Protein AF-A0A3M0JRL0-F1 (afdb_monomer_lite)

Structure (mmCIF, N/CA/C/O backbone):
data_AF-A0A3M0JRL0-F1
#
_entry.id   AF-A0A3M0JRL0-F1
#
loop_
_atom_site.group_PDB
_atom_site.id
_atom_site.type_symbol
_atom_site.label_atom_id
_atom_site.label_alt_id
_atom_site.label_comp_id
_atom_site.label_asym_id
_atom_site.label_entity_id
_atom_site.label_seq_id
_atom_site.pdbx_PDB_ins_code
_atom_site.Cartn_x
_atom_site.Cartn_y
_atom_site.Cartn_z
_atom_site.occupancy
_atom_site.B_iso_or_equiv
_atom_site.auth_seq_id
_atom_site.auth_comp_id
_atom_site.auth_asym_id
_atom_site.auth_atom_id
_atom_site.pdbx_PDB_model_num
ATOM 1 N N . MET A 1 1 ? 14.910 3.921 -4.015 1.00 76.25 1 MET A N 1
ATOM 2 C CA . MET A 1 1 ? 14.817 5.073 -3.081 1.00 76.25 1 MET A CA 1
ATOM 3 C C . MET A 1 1 ? 13.527 4.892 -2.327 1.00 76.25 1 MET A C 1
ATOM 5 O O . MET A 1 1 ? 12.513 4.702 -2.987 1.00 76.25 1 MET A O 1
ATOM 9 N N . SER A 1 2 ? 13.571 4.947 -1.000 1.00 84.56 2 SER A N 1
ATOM 10 C CA . SER A 1 2 ? 12.392 4.675 -0.181 1.00 84.56 2 SER A CA 1
ATOM 11 C C . SER A 1 2 ? 12.097 5.854 0.733 1.00 84.56 2 SER A C 1
ATOM 13 O O . SER A 1 2 ? 13.015 6.381 1.363 1.00 84.56 2 SER A O 1
ATOM 15 N N . SER A 1 3 ? 10.835 6.270 0.785 1.00 91.44 3 SER A N 1
ATOM 16 C CA . SER A 1 3 ? 10.311 7.260 1.727 1.00 91.44 3 SER A CA 1
ATOM 17 C C . SER A 1 3 ? 9.351 6.592 2.699 1.00 91.44 3 SER A C 1
ATOM 19 O O . SER A 1 3 ? 8.624 5.670 2.333 1.00 91.44 3 SER A O 1
ATOM 21 N N . ARG A 1 4 ? 9.376 7.048 3.949 1.00 89.38 4 ARG A N 1
ATOM 22 C CA . ARG A 1 4 ? 8.520 6.554 5.027 1.00 89.38 4 ARG A CA 1
ATOM 23 C C . ARG A 1 4 ? 8.037 7.742 5.841 1.00 89.38 4 ARG A C 1
ATOM 25 O O . ARG A 1 4 ? 8.840 8.636 6.125 1.00 89.38 4 ARG A O 1
ATOM 32 N N . ASN A 1 5 ? 6.757 7.742 6.173 1.00 93.38 5 ASN A N 1
ATOM 33 C CA . ASN A 1 5 ? 6.141 8.689 7.081 1.00 93.38 5 ASN A CA 1
ATOM 34 C C . ASN A 1 5 ? 5.235 7.903 8.025 1.00 93.38 5 ASN A C 1
ATOM 36 O O . ASN A 1 5 ? 4.236 7.353 7.583 1.00 93.38 5 ASN A O 1
ATOM 40 N N . ASP A 1 6 ? 5.606 7.838 9.297 1.00 87.56 6 ASP A N 1
ATOM 41 C CA . ASP A 1 6 ? 4.868 7.068 10.292 1.00 87.56 6 ASP A CA 1
ATOM 42 C C . ASP A 1 6 ? 4.465 8.019 11.430 1.00 87.56 6 ASP A C 1
ATOM 44 O O . ASP A 1 6 ? 5.334 8.708 11.976 1.00 87.56 6 ASP A O 1
ATOM 48 N N . ASP A 1 7 ? 3.181 8.054 11.797 1.00 93.00 7 ASP A N 1
ATOM 49 C CA . ASP A 1 7 ? 2.661 8.818 12.950 1.00 93.00 7 ASP A CA 1
ATOM 50 C C . ASP A 1 7 ? 1.889 7.912 13.931 1.00 93.00 7 ASP A C 1
ATOM 52 O O . ASP A 1 7 ? 0.705 8.100 14.177 1.00 93.00 7 ASP A O 1
ATOM 56 N N . PRO A 1 8 ? 2.525 6.860 14.480 1.00 89.75 8 PRO A N 1
ATOM 57 C CA . PRO A 1 8 ? 1.825 5.859 15.269 1.00 89.75 8 PRO A CA 1
ATOM 58 C C . PRO A 1 8 ? 1.336 6.409 16.616 1.00 89.75 8 PRO A C 1
ATOM 60 O O . PRO A 1 8 ? 2.124 6.846 17.459 1.00 89.75 8 PRO A O 1
ATOM 63 N N . ASN A 1 9 ? 0.041 6.242 16.883 1.00 92.69 9 ASN A N 1
ATOM 64 C CA . ASN A 1 9 ? -0.535 6.377 18.224 1.00 92.69 9 ASN A CA 1
ATOM 65 C C . ASN A 1 9 ? -0.383 5.085 19.061 1.00 92.69 9 ASN A C 1
ATOM 67 O O . ASN A 1 9 ? -0.582 5.101 20.281 1.00 92.69 9 ASN A O 1
ATOM 71 N N . GLY A 1 10 ? -0.015 3.969 18.419 1.00 87.44 10 GLY A N 1
ATOM 72 C CA . GLY A 1 10 ? 0.197 2.656 19.032 1.00 87.44 10 GLY A CA 1
ATOM 73 C C . GLY A 1 10 ? 1.621 2.091 18.895 1.00 87.44 10 GLY A C 1
ATOM 74 O O . GLY A 1 10 ? 2.602 2.823 18.790 1.00 87.44 10 GLY A O 1
ATOM 75 N N . MET A 1 11 ? 1.755 0.760 18.958 1.00 92.06 11 MET A N 1
ATOM 76 C CA . MET A 1 11 ? 3.041 0.083 18.743 1.00 92.06 11 MET A CA 1
ATOM 77 C C . MET A 1 11 ? 3.157 -0.356 17.290 1.00 92.06 11 MET A C 1
ATOM 79 O O . MET A 1 11 ? 2.369 -1.176 16.831 1.00 92.06 11 MET A O 1
ATOM 83 N N . SER A 1 12 ? 4.189 0.111 16.603 1.00 91.50 12 SER A N 1
ATOM 84 C CA . SER A 1 12 ? 4.487 -0.284 15.232 1.00 91.50 12 SER A CA 1
ATOM 85 C C . SER A 1 12 ? 5.865 -0.914 15.102 1.00 91.50 12 SER A C 1
ATOM 87 O O . SER A 1 12 ? 6.843 -0.483 15.718 1.00 91.50 12 SER A O 1
ATOM 89 N N . SER A 1 13 ? 5.955 -1.927 14.248 1.00 92.12 13 SER A N 1
ATOM 90 C CA . SER A 1 13 ? 7.222 -2.432 13.731 1.00 92.12 13 SER A CA 1
ATOM 91 C C . SER A 1 13 ? 7.124 -2.623 12.230 1.00 92.12 13 SER A C 1
ATOM 93 O O . SER A 1 13 ? 6.189 -3.257 11.749 1.00 92.12 13 SER A O 1
ATOM 95 N N . ARG A 1 14 ? 8.119 -2.133 11.494 1.00 89.69 14 ARG A N 1
ATOM 96 C CA . ARG A 1 14 ? 8.236 -2.382 10.060 1.00 89.69 14 ARG A CA 1
ATOM 97 C C . ARG A 1 14 ? 9.605 -2.954 9.734 1.00 89.69 14 ARG A C 1
ATOM 99 O O . ARG A 1 14 ? 10.629 -2.414 10.155 1.00 89.69 14 ARG A O 1
ATOM 106 N N . ASN A 1 15 ? 9.605 -4.020 8.951 1.00 90.62 15 ASN A N 1
ATOM 107 C CA . ASN A 1 15 ? 10.777 -4.590 8.313 1.00 90.62 15 ASN A CA 1
ATOM 108 C C . ASN A 1 15 ? 10.582 -4.573 6.793 1.00 90.62 15 ASN A C 1
ATOM 110 O O . ASN A 1 15 ? 9.453 -4.602 6.315 1.00 90.62 15 ASN A O 1
ATOM 114 N N . GLY A 1 16 ? 11.667 -4.475 6.032 1.00 85.81 16 GLY A N 1
ATOM 115 C CA . GLY A 1 16 ? 11.565 -4.494 4.577 1.00 85.81 16 GLY A CA 1
ATOM 116 C C . GLY A 1 16 ? 12.838 -4.071 3.864 1.00 85.81 16 GLY A C 1
ATOM 117 O O . GLY A 1 16 ? 13.523 -3.151 4.329 1.00 85.81 16 GLY A O 1
ATOM 118 N N . ASP A 1 17 ? 13.120 -4.721 2.736 1.00 88.62 17 ASP A N 1
ATOM 119 C CA . ASP A 1 17 ? 14.312 -4.508 1.905 1.00 88.62 17 ASP A CA 1
ATOM 120 C C . ASP A 1 17 ? 13.947 -4.236 0.430 1.00 88.62 17 ASP A C 1
ATOM 122 O O . ASP A 1 17 ? 14.251 -5.018 -0.462 1.00 88.62 17 ASP A O 1
ATOM 126 N N . PRO A 1 18 ? 13.271 -3.110 0.145 1.00 88.75 18 PRO A N 1
ATOM 127 C CA . PRO A 1 18 ? 12.720 -2.841 -1.176 1.00 88.75 18 PRO A CA 1
ATOM 128 C C . PRO A 1 18 ? 13.801 -2.766 -2.264 1.00 88.75 18 PRO A C 1
ATOM 130 O O . PRO A 1 18 ? 14.662 -1.880 -2.252 1.00 88.75 18 PRO A O 1
ATOM 133 N N . ASN A 1 19 ? 13.660 -3.587 -3.305 1.00 90.00 19 ASN A N 1
ATOM 134 C CA . ASN A 1 19 ? 14.519 -3.595 -4.493 1.00 90.00 19 ASN A CA 1
ATOM 135 C C . ASN A 1 19 ? 14.124 -2.532 -5.547 1.00 90.00 19 ASN A C 1
ATOM 137 O O . ASN A 1 19 ? 14.416 -2.664 -6.739 1.00 90.00 19 ASN A O 1
ATOM 141 N N . GLY A 1 20 ? 13.494 -1.427 -5.125 1.00 88.19 20 GLY A N 1
ATOM 142 C CA . GLY A 1 20 ? 12.996 -0.393 -6.032 1.00 88.19 20 GLY A CA 1
ATOM 143 C C . GLY A 1 20 ? 12.646 0.955 -5.390 1.00 88.19 20 GLY A C 1
ATOM 144 O O . GLY A 1 20 ? 13.406 1.520 -4.592 1.00 88.19 20 GLY A O 1
ATOM 145 N N . MET A 1 21 ? 11.545 1.553 -5.846 1.00 92.75 21 MET A N 1
ATOM 146 C CA . MET A 1 21 ? 10.993 2.785 -5.284 1.00 92.75 21 MET A CA 1
ATOM 147 C C . MET A 1 21 ? 9.808 2.446 -4.399 1.00 92.75 21 MET A C 1
ATOM 149 O O . MET A 1 21 ? 8.859 1.820 -4.857 1.00 92.75 21 MET A O 1
ATOM 153 N N . SER A 1 22 ? 9.840 2.904 -3.154 1.00 92.19 22 SER A N 1
ATOM 154 C CA . SER A 1 22 ? 8.748 2.636 -2.225 1.00 92.19 22 SER A CA 1
ATOM 155 C C . SER A 1 22 ? 8.383 3.879 -1.437 1.00 92.19 22 SER A C 1
ATOM 157 O O . SER A 1 22 ? 9.268 4.608 -0.989 1.00 92.19 22 SER A O 1
ATOM 159 N N . SER A 1 23 ? 7.091 4.109 -1.251 1.00 93.94 23 SER A N 1
ATOM 160 C CA . SER A 1 23 ? 6.585 5.138 -0.353 1.00 93.94 23 SER A CA 1
ATOM 161 C C . SER A 1 23 ? 5.571 4.530 0.589 1.00 93.94 23 SER A C 1
ATOM 163 O O . SER A 1 23 ? 4.616 3.905 0.141 1.00 93.94 23 SER A O 1
ATOM 165 N N . TRP A 1 24 ? 5.764 4.765 1.876 1.00 92.94 24 TRP A N 1
ATOM 166 C CA . TRP A 1 24 ? 4.891 4.235 2.908 1.00 92.94 24 TRP A CA 1
ATOM 167 C C . TRP A 1 24 ? 4.407 5.362 3.810 1.00 92.94 24 TRP A C 1
ATOM 169 O O . TRP A 1 24 ? 5.210 6.224 4.187 1.00 92.94 24 TRP A O 1
ATOM 179 N N . ASN A 1 25 ? 3.114 5.359 4.114 1.00 94.44 25 ASN A N 1
ATOM 180 C CA . ASN A 1 25 ? 2.496 6.272 5.059 1.00 94.44 25 ASN A CA 1
ATOM 181 C C . ASN A 1 25 ? 1.624 5.476 6.032 1.00 94.44 25 ASN A C 1
ATOM 183 O O . ASN A 1 25 ? 0.596 4.959 5.606 1.00 94.44 25 ASN A O 1
ATOM 187 N N . ASP A 1 26 ? 2.019 5.386 7.302 1.00 92.06 26 ASP A N 1
ATOM 188 C CA . ASP A 1 26 ? 1.260 4.615 8.288 1.00 92.06 26 ASP A CA 1
ATOM 189 C C . ASP A 1 26 ? 0.882 5.451 9.521 1.00 92.06 26 ASP A C 1
ATOM 191 O O . ASP A 1 26 ? 1.727 6.124 10.115 1.00 92.06 26 ASP A O 1
ATOM 195 N N . ASP A 1 27 ? -0.366 5.337 9.971 1.00 94.88 27 ASP A N 1
ATOM 196 C CA . ASP A 1 27 ? -0.868 5.935 11.221 1.00 94.88 27 ASP A CA 1
ATOM 197 C C . ASP A 1 27 ? -1.604 4.875 12.059 1.00 94.88 27 ASP A C 1
ATOM 199 O O . ASP A 1 27 ? -2.823 4.856 12.159 1.00 94.88 27 ASP A O 1
ATOM 203 N N . PRO A 1 28 ? -0.897 3.893 12.640 1.00 92.81 28 PRO A N 1
ATOM 204 C CA . PRO A 1 28 ? -1.554 2.861 13.425 1.00 92.81 28 PRO A CA 1
ATOM 205 C C . PRO A 1 28 ? -2.006 3.397 14.790 1.00 92.81 28 PRO A C 1
ATOM 207 O O . PRO A 1 28 ? -1.201 3.860 15.607 1.00 92.81 28 PRO A O 1
ATOM 210 N N . SER A 1 29 ? -3.281 3.180 15.110 1.00 93.19 29 SER A N 1
ATOM 211 C CA . SER A 1 29 ? -3.852 3.443 16.440 1.00 93.19 29 SER A CA 1
ATOM 212 C C . SER A 1 29 ? -3.735 2.252 17.412 1.00 93.19 29 SER A C 1
ATOM 214 O O . SER A 1 29 ? -4.163 2.337 18.565 1.00 93.19 29 SER A O 1
ATOM 216 N N . GLY A 1 30 ? -3.139 1.132 16.981 1.00 90.56 30 GLY A N 1
ATOM 217 C CA . GLY A 1 30 ? -2.988 -0.095 17.774 1.00 90.56 30 GLY A CA 1
ATOM 218 C C . GLY A 1 30 ? -1.631 -0.799 17.621 1.00 90.56 30 GLY A C 1
ATOM 219 O O . GLY A 1 30 ? -0.595 -0.144 17.586 1.00 90.56 30 GLY A O 1
ATOM 220 N N . MET A 1 31 ? -1.603 -2.136 17.626 1.00 94.56 31 MET A N 1
ATOM 221 C CA . MET A 1 31 ? -0.374 -2.905 17.382 1.00 94.56 31 MET A CA 1
ATOM 222 C C . MET A 1 31 ? -0.291 -3.307 15.914 1.00 94.56 31 MET A C 1
ATOM 224 O O . MET A 1 31 ? -1.109 -4.103 15.459 1.00 94.56 31 MET A O 1
ATOM 228 N N . SER A 1 32 ? 0.733 -2.837 15.213 1.00 94.25 32 SER A N 1
ATOM 229 C CA . SER A 1 32 ? 0.919 -3.122 13.792 1.00 94.25 32 SER A CA 1
ATOM 230 C C . SER A 1 32 ? 2.300 -3.680 13.496 1.00 94.25 32 SER A C 1
ATOM 232 O O . SER A 1 32 ? 3.310 -3.207 14.022 1.00 94.25 32 SER A O 1
ATOM 234 N N . SER A 1 33 ? 2.338 -4.688 12.632 1.00 94.69 33 SER A N 1
ATOM 235 C CA . SER A 1 33 ? 3.570 -5.239 12.085 1.00 94.69 33 SER A CA 1
ATOM 236 C C . SER A 1 33 ? 3.494 -5.284 10.567 1.00 94.69 33 SER A C 1
ATOM 238 O O . SER A 1 33 ? 2.545 -5.837 10.021 1.00 94.69 33 SER A O 1
ATOM 240 N N . TRP A 1 34 ? 4.525 -4.775 9.904 1.00 93.81 34 TRP A N 1
ATOM 241 C CA . TRP A 1 34 ? 4.659 -4.809 8.451 1.00 93.81 34 TRP A CA 1
ATOM 242 C C . TRP A 1 34 ? 5.965 -5.480 8.052 1.00 93.81 34 TRP A C 1
ATOM 244 O O . TRP A 1 34 ? 7.018 -5.189 8.631 1.00 93.81 34 TRP A O 1
ATOM 254 N N . ASN A 1 35 ? 5.904 -6.355 7.057 1.00 94.31 35 ASN A N 1
ATOM 255 C CA . ASN A 1 35 ? 7.072 -6.899 6.388 1.00 94.31 35 ASN A CA 1
ATOM 256 C C . ASN A 1 35 ? 6.909 -6.717 4.876 1.00 94.31 35 ASN A C 1
ATOM 258 O O . ASN A 1 35 ? 6.062 -7.365 4.282 1.00 94.31 35 ASN A O 1
ATOM 262 N N . ASP A 1 36 ? 7.702 -5.825 4.284 1.00 90.44 36 ASP A N 1
ATOM 263 C CA . ASP A 1 36 ? 7.517 -5.376 2.900 1.00 90.44 36 ASP A CA 1
ATOM 264 C C . ASP A 1 36 ? 8.806 -5.531 2.074 1.00 90.44 36 ASP A C 1
ATOM 266 O O . ASP A 1 36 ? 9.790 -4.830 2.331 1.00 90.44 36 ASP A O 1
ATOM 270 N N . ASP A 1 37 ? 8.813 -6.386 1.047 1.00 92.94 37 ASP A N 1
ATOM 271 C CA . ASP A 1 37 ? 9.965 -6.590 0.142 1.00 92.94 37 ASP A CA 1
ATOM 272 C C . ASP A 1 37 ? 9.608 -6.342 -1.337 1.00 92.94 37 ASP A C 1
ATOM 274 O O . ASP A 1 37 ? 9.694 -7.225 -2.181 1.00 92.94 37 ASP A O 1
ATOM 278 N N . PRO A 1 38 ? 9.174 -5.128 -1.711 1.00 90.69 38 PRO A N 1
ATOM 279 C CA . PRO A 1 38 ? 8.741 -4.888 -3.075 1.00 90.69 38 PRO A CA 1
ATOM 280 C C . PRO A 1 38 ? 9.892 -4.897 -4.081 1.00 90.69 38 PRO A C 1
ATOM 282 O O . PRO A 1 38 ? 10.872 -4.146 -3.982 1.00 90.69 38 PRO A O 1
ATOM 285 N N . SER A 1 39 ? 9.678 -5.631 -5.166 1.00 91.81 39 SER A N 1
ATOM 286 C CA . SER A 1 39 ? 10.487 -5.607 -6.378 1.00 91.81 39 SER A CA 1
ATOM 287 C C . SER A 1 39 ? 9.852 -4.691 -7.432 1.00 91.81 39 SER A C 1
ATOM 289 O O . SER A 1 39 ? 9.255 -5.150 -8.406 1.00 91.81 39 SER A O 1
ATOM 291 N N . GLY A 1 40 ? 9.979 -3.369 -7.258 1.00 90.50 40 GLY A N 1
ATOM 292 C CA . GLY A 1 40 ? 9.479 -2.389 -8.231 1.00 90.50 40 GLY A CA 1
ATOM 293 C C . GLY A 1 40 ? 9.062 -1.042 -7.636 1.00 90.50 40 GLY A C 1
ATOM 294 O O . GLY A 1 40 ? 9.805 -0.453 -6.854 1.00 90.50 40 GLY A O 1
ATOM 295 N N . MET A 1 41 ? 7.922 -0.505 -8.076 1.00 93.50 41 MET A N 1
ATOM 296 C CA . MET A 1 41 ? 7.314 0.707 -7.521 1.00 93.50 41 MET A CA 1
ATOM 297 C C . MET A 1 41 ? 6.155 0.328 -6.604 1.00 93.50 41 MET A C 1
ATOM 299 O O . MET A 1 41 ? 5.175 -0.243 -7.072 1.00 93.50 41 MET A O 1
ATOM 303 N N . SER A 1 42 ? 6.233 0.706 -5.331 1.00 93.12 42 SER A N 1
ATOM 304 C CA . SER A 1 42 ? 5.167 0.426 -4.366 1.00 93.12 42 SER A CA 1
ATOM 305 C C . SER A 1 42 ? 4.781 1.660 -3.574 1.00 93.12 42 SER A C 1
ATOM 307 O O . SER A 1 42 ? 5.636 2.413 -3.103 1.00 93.12 42 SER A O 1
ATOM 309 N N . CYS A 1 43 ? 3.482 1.858 -3.409 1.00 93.56 43 CYS A N 1
ATOM 310 C CA . CYS A 1 43 ? 2.929 2.824 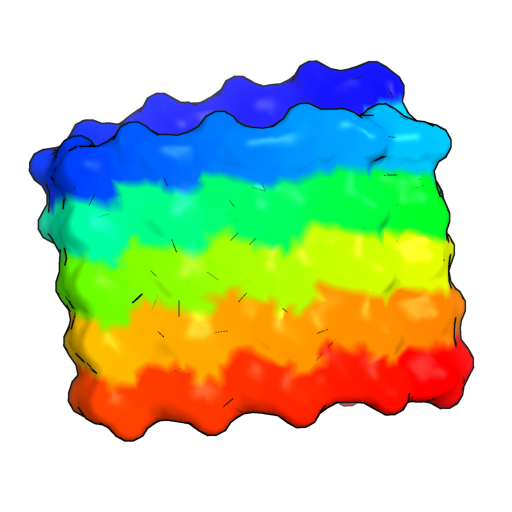-2.477 1.00 93.56 43 CYS A CA 1
ATOM 311 C C . CYS A 1 43 ? 1.954 2.140 -1.527 1.00 93.56 43 CYS A C 1
ATOM 313 O O . CYS A 1 43 ? 1.129 1.339 -1.952 1.00 93.56 43 CYS A O 1
ATOM 315 N N . ARG A 1 44 ? 2.047 2.481 -0.247 1.00 93.12 44 ARG A N 1
ATOM 316 C CA . ARG A 1 44 ? 1.148 1.986 0.791 1.00 93.12 44 ARG A CA 1
ATOM 317 C C . ARG A 1 44 ? 0.684 3.133 1.664 1.00 93.12 44 ARG A C 1
ATOM 319 O O . ARG A 1 44 ? 1.492 4.007 2.001 1.00 93.12 44 ARG A O 1
ATOM 326 N N . ASN A 1 45 ? -0.587 3.097 2.028 1.00 94.94 45 ASN A N 1
ATOM 327 C CA . ASN A 1 45 ? -1.161 3.960 3.039 1.00 94.94 45 ASN A CA 1
ATOM 328 C C . ASN A 1 45 ? -2.003 3.126 4.009 1.00 94.94 45 ASN A C 1
ATOM 330 O O . ASN A 1 45 ? -3.021 2.587 3.592 1.00 94.94 45 ASN A O 1
ATOM 334 N N . ASP A 1 46 ? -1.597 3.054 5.274 1.00 92.56 46 ASP A N 1
ATOM 335 C CA . ASP A 1 46 ? -2.222 2.173 6.262 1.00 92.56 46 ASP A CA 1
ATOM 336 C C . ASP A 1 46 ? -2.638 2.932 7.529 1.00 92.56 46 ASP A C 1
ATOM 338 O O . ASP A 1 46 ? -1.803 3.538 8.200 1.00 92.56 46 ASP A O 1
ATOM 342 N N . ASP A 1 47 ? -3.907 2.822 7.922 1.00 94.75 47 ASP A N 1
ATOM 343 C CA . ASP A 1 47 ? -4.446 3.377 9.178 1.00 94.75 47 ASP A CA 1
ATOM 344 C C . ASP A 1 47 ? -5.152 2.282 10.002 1.00 94.75 47 ASP A C 1
ATOM 346 O O . ASP A 1 47 ? -6.373 2.231 10.118 1.00 94.75 47 ASP A O 1
ATOM 350 N N . PRO A 1 48 ? -4.413 1.291 10.530 1.00 92.56 48 PRO A N 1
ATOM 351 C CA . PRO A 1 48 ? -5.023 0.205 11.274 1.00 92.56 48 PRO A CA 1
ATOM 352 C C . PRO A 1 48 ? -5.434 0.636 12.687 1.00 92.56 48 PRO A C 1
ATOM 354 O O . PRO A 1 48 ? -4.614 1.022 13.531 1.00 92.56 48 PRO A O 1
ATOM 357 N N . SER A 1 49 ? -6.700 0.394 13.004 1.00 93.25 49 SER A N 1
ATOM 358 C CA . SER A 1 49 ? -7.274 0.518 14.340 1.00 93.25 49 SER A CA 1
ATOM 359 C C . SER A 1 49 ? -7.422 -0.859 14.994 1.00 93.25 49 SER A C 1
ATOM 361 O O . SER A 1 49 ? -8.469 -1.501 14.921 1.00 93.25 49 SER A O 1
ATOM 363 N N . GLY A 1 50 ? -6.372 -1.339 15.669 1.00 92.31 50 GLY A N 1
ATOM 364 C CA . GLY A 1 50 ? -6.402 -2.616 16.394 1.00 92.31 50 GLY A CA 1
ATOM 365 C C . GLY A 1 50 ? -5.102 -3.412 16.301 1.00 92.31 50 GLY A C 1
ATOM 366 O O . GLY A 1 50 ? -4.033 -2.846 16.480 1.00 92.31 50 GLY A O 1
ATOM 367 N N . MET A 1 51 ? -5.178 -4.730 16.106 1.00 95.62 51 MET A N 1
ATOM 368 C CA . MET A 1 51 ? -3.999 -5.574 15.876 1.00 95.62 51 MET A CA 1
ATOM 369 C C . MET A 1 51 ? -3.916 -5.953 14.401 1.00 95.62 51 MET A C 1
ATOM 371 O O . MET A 1 51 ? -4.756 -6.717 13.929 1.00 95.62 51 MET A O 1
ATOM 375 N N .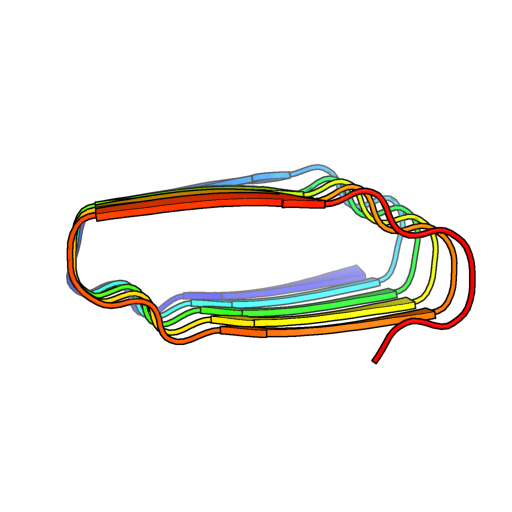 SER A 1 52 ? -2.883 -5.488 13.707 1.00 94.75 52 SER A N 1
ATOM 376 C CA . SER A 1 52 ? -2.703 -5.740 12.277 1.00 94.75 52 SER A CA 1
ATOM 377 C C . SER A 1 52 ? -1.336 -6.335 11.971 1.00 94.75 52 SER A C 1
ATOM 379 O O . SER A 1 52 ? -0.322 -5.960 12.562 1.00 94.75 52 SER A O 1
ATOM 381 N N . SER A 1 53 ? -1.308 -7.275 11.033 1.00 95.19 53 SER A N 1
ATOM 382 C CA . SER A 1 53 ? -0.076 -7.826 10.480 1.00 95.19 53 SER A CA 1
ATOM 383 C C . SER A 1 53 ? -0.171 -7.886 8.965 1.00 95.19 53 SER A C 1
ATOM 385 O O . SER A 1 53 ? -1.134 -8.435 8.434 1.00 95.19 53 SER A O 1
ATOM 387 N N . TRP A 1 54 ? 0.856 -7.388 8.296 1.00 94.44 54 TRP A N 1
ATOM 388 C CA . TRP A 1 54 ? 0.955 -7.361 6.844 1.00 94.44 54 TRP A CA 1
ATOM 389 C C . TRP A 1 54 ? 2.284 -7.954 6.398 1.00 94.44 54 TRP A C 1
ATOM 391 O O . TRP A 1 54 ? 3.318 -7.717 7.035 1.00 94.44 54 TRP A O 1
ATOM 401 N N . ASN A 1 55 ? 2.249 -8.736 5.326 1.00 94.75 55 ASN A N 1
ATOM 402 C CA . ASN A 1 55 ? 3.433 -9.295 4.698 1.00 94.75 55 ASN A CA 1
ATOM 403 C C . ASN A 1 55 ? 3.288 -9.229 3.180 1.00 94.75 55 ASN A C 1
ATOM 405 O O . A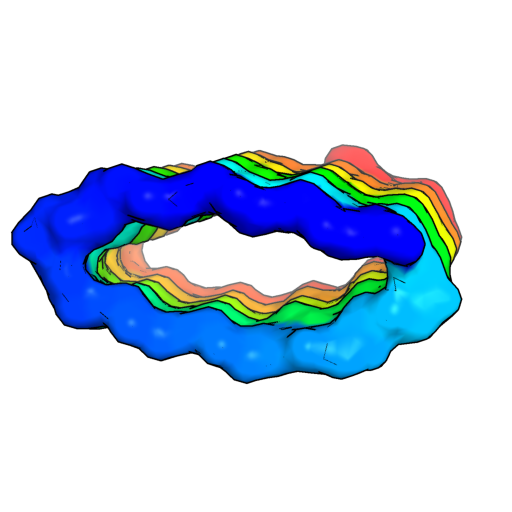SN A 1 55 ? 2.571 -10.051 2.619 1.00 94.75 55 ASN A O 1
ATOM 409 N N . ASP A 1 56 ? 3.979 -8.292 2.537 1.00 91.31 56 ASP A N 1
ATOM 410 C CA . ASP A 1 56 ? 3.778 -8.029 1.116 1.00 91.31 56 ASP A CA 1
ATOM 411 C C . ASP A 1 56 ? 5.084 -8.066 0.313 1.00 91.31 56 ASP A C 1
ATOM 413 O O . ASP A 1 56 ? 6.082 -7.424 0.654 1.00 91.31 56 ASP A O 1
ATOM 417 N N . ASP A 1 57 ? 5.064 -8.806 -0.795 1.00 92.94 57 ASP A N 1
ATOM 418 C CA . ASP A 1 57 ? 6.204 -8.995 -1.706 1.00 92.94 57 ASP A CA 1
ATOM 419 C C . ASP A 1 57 ? 5.772 -8.746 -3.162 1.00 92.94 57 ASP A C 1
ATOM 421 O O . ASP A 1 57 ? 5.658 -9.658 -3.971 1.00 92.94 57 ASP A O 1
ATOM 425 N N . PRO A 1 58 ? 5.424 -7.503 -3.532 1.00 90.56 58 PRO A N 1
ATOM 426 C CA . PRO A 1 58 ? 4.915 -7.222 -4.860 1.00 90.56 58 PRO A CA 1
ATOM 427 C C . PRO A 1 58 ? 6.048 -7.182 -5.886 1.00 90.56 58 PRO A C 1
ATOM 429 O O . PRO A 1 58 ? 7.060 -6.491 -5.725 1.00 90.56 58 PRO A O 1
ATOM 432 N N . SER A 1 59 ? 5.807 -7.792 -7.040 1.00 91.69 59 SER A N 1
ATOM 433 C CA . SER A 1 59 ? 6.644 -7.649 -8.226 1.00 91.69 59 SER A CA 1
ATOM 434 C C . SER A 1 59 ? 5.993 -6.693 -9.226 1.00 91.69 59 SER A C 1
ATOM 436 O O . SER A 1 59 ? 4.999 -7.032 -9.862 1.00 91.69 59 SER A O 1
ATOM 438 N N . GLY A 1 60 ? 6.560 -5.499 -9.428 1.00 90.94 60 GLY A N 1
ATOM 439 C CA . GLY A 1 60 ? 6.062 -4.526 -10.409 1.00 90.94 60 GLY A CA 1
ATOM 440 C C . GLY A 1 60 ? 5.548 -3.221 -9.803 1.00 90.94 60 GLY A C 1
ATOM 441 O O . GLY A 1 60 ? 6.281 -2.544 -9.090 1.00 90.94 60 GLY A O 1
ATOM 442 N N . MET A 1 61 ? 4.343 -2.794 -10.184 1.00 93.25 61 MET A N 1
ATOM 443 C CA . MET A 1 61 ? 3.710 -1.553 -9.722 1.00 93.25 61 MET A CA 1
ATOM 444 C C . MET A 1 61 ? 2.525 -1.881 -8.816 1.00 93.25 61 MET A C 1
ATOM 446 O O . MET A 1 61 ? 1.511 -2.366 -9.313 1.00 93.25 61 MET A O 1
ATOM 450 N N . SER A 1 62 ? 2.628 -1.557 -7.529 1.00 92.44 62 SER A N 1
ATOM 451 C CA . SER A 1 62 ? 1.574 -1.840 -6.549 1.00 92.44 62 SER A CA 1
ATOM 452 C C . SER A 1 62 ? 1.168 -0.611 -5.750 1.00 92.44 62 SER A C 1
ATOM 454 O O . SER A 1 62 ? 2.007 0.216 -5.389 1.00 92.44 62 SER A O 1
ATOM 456 N N . SER A 1 63 ? -0.126 -0.517 -5.455 1.00 92.69 63 SER A N 1
ATOM 457 C CA . SER A 1 63 ? -0.687 0.459 -4.527 1.00 92.69 63 SER A CA 1
ATOM 458 C C . SER A 1 63 ? -1.623 -0.224 -3.539 1.00 92.69 63 SER A C 1
ATOM 460 O O . SER A 1 63 ? -2.531 -0.931 -3.968 1.00 92.69 63 SER A O 1
ATOM 462 N N . TRP A 1 64 ? -1.453 0.049 -2.251 1.00 92.44 64 TRP A N 1
ATOM 463 C CA . TRP A 1 64 ? -2.352 -0.407 -1.189 1.00 92.44 64 TRP A CA 1
ATOM 464 C C . TRP A 1 64 ? -2.860 0.771 -0.367 1.00 92.44 64 TRP A C 1
ATOM 466 O O . TRP A 1 64 ? -2.133 1.752 -0.164 1.00 92.44 64 TRP A O 1
ATOM 476 N N . ASN A 1 65 ? -4.111 0.678 0.071 1.00 94.25 65 ASN A N 1
ATOM 477 C CA . ASN A 1 65 ? -4.722 1.635 0.977 1.00 94.25 65 ASN A CA 1
ATOM 478 C C . ASN A 1 65 ? -5.645 0.901 1.951 1.00 94.25 65 ASN A C 1
ATOM 480 O O . ASN A 1 65 ? -6.761 0.547 1.567 1.00 94.25 65 ASN A O 1
ATOM 484 N N . ASP A 1 66 ? -5.191 0.702 3.184 1.00 92.56 66 ASP A N 1
ATOM 485 C CA . ASP A 1 66 ? -5.845 -0.208 4.117 1.00 92.56 66 ASP A CA 1
ATOM 486 C C . ASP A 1 66 ? -6.168 0.449 5.467 1.00 92.56 66 ASP A C 1
ATOM 488 O O . ASP A 1 66 ? -5.301 0.986 6.154 1.00 92.56 66 ASP A O 1
ATOM 492 N N . ASP A 1 67 ? -7.432 0.360 5.884 1.00 94.19 67 ASP A N 1
ATOM 493 C CA . ASP A 1 67 ? -7.950 0.900 7.154 1.00 94.19 67 ASP A CA 1
ATOM 494 C C . ASP A 1 67 ? -8.682 -0.205 7.937 1.00 94.19 67 ASP A C 1
ATOM 496 O O . ASP A 1 67 ? -9.910 -0.239 8.031 1.00 94.19 67 ASP A O 1
ATOM 500 N N . PRO A 1 68 ? -7.966 -1.230 8.435 1.00 92.12 68 PRO A N 1
ATOM 501 C CA . PRO A 1 68 ? -8.604 -2.300 9.177 1.00 92.12 68 PRO A CA 1
ATOM 502 C C . PRO A 1 68 ? -8.983 -1.870 10.597 1.00 92.12 68 PRO A C 1
ATOM 504 O O . PRO A 1 68 ? -8.145 -1.450 11.397 1.00 92.12 68 PRO A O 1
ATOM 507 N N . ASN A 1 69 ? -10.227 -2.152 10.972 1.00 93.56 69 ASN A N 1
ATOM 508 C CA . ASN A 1 69 ? -10.749 -1.976 12.321 1.00 93.56 69 ASN A CA 1
ATOM 509 C C . ASN A 1 69 ? -10.885 -3.331 13.040 1.00 93.56 69 ASN A C 1
ATOM 511 O O . ASN A 1 69 ? -11.857 -4.059 12.834 1.00 93.56 69 ASN A O 1
ATOM 515 N N . GLY A 1 70 ? -9.956 -3.675 13.935 1.00 92.75 70 GLY A N 1
ATOM 516 C CA . GLY A 1 70 ? -9.993 -4.910 14.730 1.00 92.75 70 GLY A CA 1
ATOM 517 C C . GLY A 1 70 ? -8.728 -5.763 14.616 1.00 92.75 70 GLY A C 1
ATOM 518 O O . GLY A 1 70 ? -7.628 -5.259 14.805 1.00 92.75 70 GLY A O 1
ATOM 519 N N . MET A 1 71 ? -8.876 -7.075 14.411 1.00 96.12 71 MET A N 1
ATOM 520 C CA . MET A 1 71 ? -7.750 -7.998 14.217 1.00 96.12 71 MET A CA 1
ATOM 521 C C . MET A 1 71 ? -7.644 -8.380 12.743 1.00 96.12 71 MET A C 1
ATOM 523 O O . MET A 1 71 ? -8.530 -9.064 12.231 1.00 96.12 71 MET A O 1
ATOM 527 N N . SER A 1 72 ? -6.547 -8.004 12.095 1.00 94.62 72 SER A N 1
ATOM 528 C CA . SER A 1 72 ? -6.351 -8.215 10.662 1.00 94.62 72 SER A CA 1
ATOM 529 C C . SER A 1 72 ? -5.002 -8.852 10.347 1.00 94.62 72 SER A C 1
ATOM 531 O O . SER A 1 72 ? -3.988 -8.541 10.971 1.00 94.62 72 SER A O 1
ATOM 533 N N . SER A 1 73 ? -4.989 -9.756 9.370 1.00 94.94 73 SER A N 1
ATOM 534 C CA . SER A 1 73 ? -3.764 -10.365 8.850 1.00 94.94 73 SER A CA 1
ATOM 535 C C . SER A 1 73 ? -3.827 -10.482 7.336 1.00 94.94 73 SER A C 1
ATOM 537 O O . SER A 1 73 ? -4.780 -11.047 6.805 1.00 94.94 73 SER A O 1
ATOM 539 N N . TRP A 1 74 ? -2.791 -10.014 6.661 1.00 93.94 74 TRP A N 1
ATOM 540 C CA . TRP A 1 74 ? -2.739 -9.931 5.206 1.00 93.94 74 TRP A CA 1
ATOM 541 C C . TRP A 1 74 ? -1.405 -10.454 4.698 1.00 93.94 74 TRP A C 1
ATOM 543 O O . TRP A 1 74 ? -0.384 -10.317 5.380 1.00 93.94 74 TRP A O 1
ATOM 553 N N . ASN A 1 75 ? -1.442 -11.104 3.540 1.00 94.75 75 ASN A N 1
ATOM 554 C CA . ASN A 1 75 ? -0.262 -11.642 2.889 1.00 94.75 75 ASN A CA 1
ATOM 555 C C . ASN A 1 75 ? -0.431 -11.568 1.370 1.00 94.75 75 ASN A C 1
ATOM 557 O O . ASN A 1 75 ? -1.095 -12.443 0.808 1.00 94.75 75 ASN A O 1
ATOM 561 N N . ASP A 1 76 ? 0.163 -10.557 0.737 1.00 91.25 76 ASP A N 1
ATOM 562 C CA . ASP A 1 76 ? -0.059 -10.280 -0.681 1.00 91.25 76 ASP A CA 1
ATOM 563 C C . ASP A 1 76 ? 1.237 -10.333 -1.512 1.00 91.25 76 ASP A C 1
ATOM 565 O O . ASP A 1 76 ? 2.214 -9.631 -1.255 1.00 91.25 76 ASP A O 1
ATOM 569 N N . ASP A 1 77 ? 1.226 -11.143 -2.572 1.00 92.19 77 ASP A N 1
ATOM 570 C CA . ASP A 1 77 ? 2.332 -11.302 -3.537 1.00 92.19 77 ASP A CA 1
ATOM 571 C C . ASP A 1 77 ? 1.827 -11.021 -4.966 1.00 92.19 77 ASP A C 1
ATOM 573 O O . ASP A 1 77 ? 1.651 -11.925 -5.782 1.00 92.19 77 ASP A O 1
ATOM 577 N N . PRO A 1 78 ? 1.449 -9.771 -5.290 1.00 89.69 78 PRO A N 1
ATOM 578 C CA . PRO A 1 78 ? 0.972 -9.453 -6.623 1.00 89.69 78 PRO A CA 1
ATOM 579 C C . PRO A 1 78 ? 2.126 -9.338 -7.620 1.00 89.69 78 PRO A C 1
ATOM 581 O O . PRO A 1 78 ? 3.114 -8.639 -7.387 1.00 89.69 78 PRO A O 1
ATOM 584 N N . SER A 1 79 ? 1.929 -9.890 -8.818 1.00 90.00 79 SER A N 1
ATOM 585 C CA . SER A 1 79 ? 2.825 -9.677 -9.958 1.00 90.00 79 SER A CA 1
ATOM 586 C C . SER A 1 79 ? 2.177 -8.814 -11.045 1.00 90.00 79 SER A C 1
ATOM 588 O O . SER A 1 79 ? 1.073 -9.085 -11.518 1.00 90.00 79 SER A O 1
ATOM 590 N N . GLY A 1 80 ? 2.883 -7.777 -11.500 1.00 89.81 80 GLY A N 1
ATOM 591 C CA . GLY A 1 80 ? 2.421 -6.851 -12.533 1.00 89.81 80 GLY A CA 1
ATOM 592 C C . GLY A 1 80 ? 1.946 -5.509 -11.977 1.00 89.81 80 GLY A C 1
ATOM 593 O O . GLY A 1 80 ? 2.689 -4.830 -11.276 1.00 89.81 80 GLY A O 1
ATOM 594 N N . MET A 1 81 ? 0.751 -5.074 -12.379 1.00 91.94 81 MET A N 1
ATOM 595 C CA . MET A 1 81 ? 0.140 -3.820 -11.925 1.00 91.94 81 MET A CA 1
ATOM 596 C C . MET A 1 81 ? -1.032 -4.159 -11.012 1.00 91.94 81 MET A C 1
ATOM 598 O O . MET A 1 81 ? -2.005 -4.735 -11.493 1.00 91.94 81 MET A O 1
ATOM 602 N N . SER A 1 82 ? -0.951 -3.794 -9.734 1.00 90.12 82 SER A N 1
ATOM 603 C CA . SER A 1 82 ? -1.999 -4.087 -8.754 1.00 90.12 82 SER A CA 1
ATOM 604 C C . SER A 1 82 ? -2.397 -2.863 -7.938 1.00 90.12 82 SER A C 1
ATOM 606 O O . SER A 1 82 ? -1.565 -2.020 -7.601 1.00 90.12 82 SER A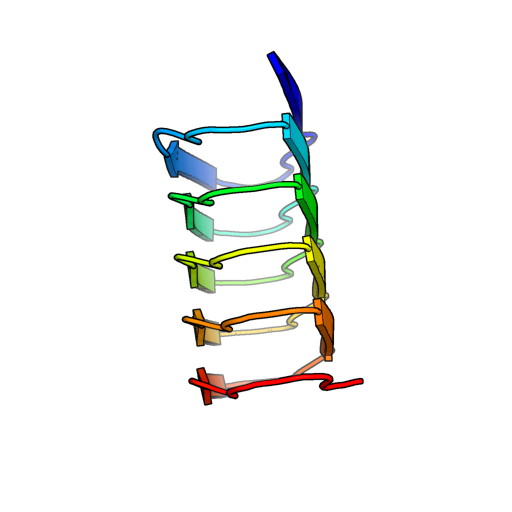 O 1
ATOM 608 N N . SER A 1 83 ? -3.683 -2.771 -7.613 1.00 89.94 83 SER A N 1
ATOM 609 C CA . SER A 1 83 ? -4.215 -1.784 -6.681 1.00 89.94 83 SER A CA 1
ATOM 610 C C . SER A 1 83 ? -5.193 -2.461 -5.735 1.00 89.94 83 SER A C 1
ATOM 612 O O . SER A 1 83 ? -6.044 -3.222 -6.183 1.00 89.94 83 SER A O 1
ATOM 614 N N . TRP A 1 84 ? -5.090 -2.137 -4.453 1.00 88.62 84 TRP A N 1
ATOM 615 C CA . TRP A 1 84 ? -5.937 -2.672 -3.394 1.00 88.62 84 TRP A CA 1
ATOM 616 C C . TRP A 1 84 ? -6.462 -1.541 -2.522 1.00 88.62 84 TRP A C 1
ATOM 618 O O . TRP A 1 84 ? -5.814 -0.499 -2.383 1.00 88.62 84 TRP A O 1
ATOM 628 N N . ASN A 1 85 ? -7.655 -1.742 -1.973 1.00 91.38 85 ASN A N 1
ATOM 629 C CA . ASN A 1 85 ? -8.242 -0.830 -1.009 1.00 91.38 85 ASN A CA 1
ATOM 630 C C . ASN A 1 85 ? -9.190 -1.595 -0.091 1.00 91.38 85 ASN A C 1
ATOM 632 O O . ASN A 1 85 ? -10.283 -1.968 -0.536 1.00 91.38 85 ASN A O 1
ATOM 636 N N . ASP A 1 86 ? -8.816 -1.761 1.173 1.00 87.50 86 ASP A N 1
ATOM 637 C CA . ASP A 1 86 ? -9.577 -2.574 2.111 1.00 87.50 86 ASP A CA 1
ATOM 638 C C . ASP A 1 86 ? -9.845 -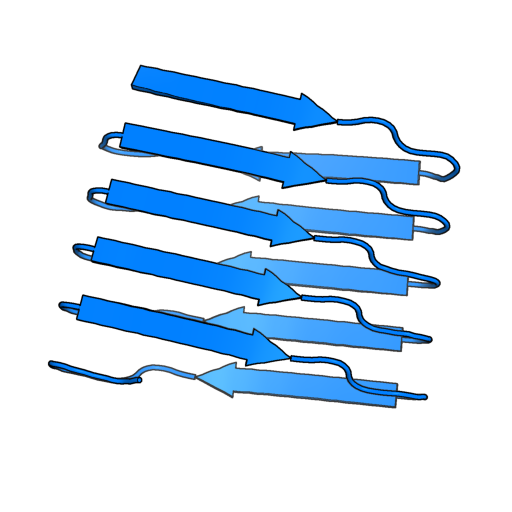1.898 3.460 1.00 87.50 86 ASP A C 1
ATOM 640 O O . ASP A 1 86 ? -8.985 -1.291 4.085 1.00 87.50 86 ASP A O 1
ATOM 644 N N . ASP A 1 87 ? -11.082 -2.052 3.933 1.00 93.25 87 ASP A N 1
ATOM 645 C CA . ASP A 1 87 ? -11.563 -1.565 5.234 1.00 93.25 87 ASP A CA 1
ATOM 646 C C . ASP A 1 87 ? -12.360 -2.693 5.915 1.00 93.25 87 ASP A C 1
ATOM 648 O O . ASP A 1 87 ? -13.599 -2.728 5.898 1.00 93.25 87 ASP A O 1
ATOM 652 N N . PRO A 1 88 ? -11.673 -3.744 6.397 1.00 90.25 88 PRO A N 1
ATOM 653 C CA . PRO A 1 88 ? -12.327 -4.799 7.149 1.00 90.25 88 PRO A CA 1
ATOM 654 C C . PRO A 1 88 ? -12.695 -4.328 8.560 1.00 90.25 88 PRO A C 1
ATOM 656 O O . PRO A 1 88 ? -11.929 -3.646 9.238 1.00 90.25 88 PRO A O 1
ATOM 659 N N . SER A 1 89 ? -13.816 -4.835 9.075 1.00 91.12 89 SER A N 1
ATOM 660 C CA . SER A 1 89 ? -14.174 -4.701 10.490 1.00 91.12 89 SER A CA 1
ATOM 661 C C . SER A 1 89 ? -14.176 -6.054 11.206 1.00 91.12 89 SER A C 1
ATOM 663 O O . SER A 1 89 ? -14.561 -7.084 10.648 1.00 91.12 89 SER A O 1
ATOM 665 N N . GLY A 1 90 ? -13.767 -6.064 12.474 1.00 90.88 90 GLY A N 1
ATOM 666 C CA . GLY A 1 90 ? -13.723 -7.267 13.302 1.00 90.88 90 GLY A CA 1
ATOM 667 C C . GLY A 1 90 ? -12.476 -8.114 13.052 1.00 90.88 90 GLY A C 1
ATOM 668 O O . GLY A 1 90 ? -11.363 -7.608 13.116 1.00 90.88 90 GLY A O 1
ATOM 669 N N . MET A 1 91 ? -12.649 -9.425 12.859 1.00 95.44 91 MET A N 1
ATOM 670 C CA . MET A 1 91 ? -11.545 -10.341 12.551 1.00 95.44 91 MET A CA 1
ATOM 671 C C . MET A 1 91 ? -11.509 -10.606 11.049 1.00 95.44 91 MET A C 1
ATOM 673 O O . MET A 1 91 ? -12.483 -11.133 10.513 1.00 95.44 91 MET A O 1
ATOM 677 N N . SER A 1 92 ? -10.400 -10.278 10.390 1.00 93.81 92 SER A N 1
ATOM 678 C CA . SER A 1 92 ? -10.208 -10.513 8.958 1.00 93.81 92 SER A CA 1
ATOM 679 C C . SER A 1 92 ? -8.849 -11.124 8.653 1.00 93.81 92 SER A C 1
ATOM 681 O O . SER A 1 92 ? -7.855 -10.877 9.332 1.00 93.81 92 SER A O 1
ATOM 683 N N . SER A 1 93 ? -8.817 -11.957 7.620 1.00 93.81 93 SER A N 1
ATOM 684 C CA . SER A 1 93 ? -7.588 -12.553 7.113 1.00 93.81 93 SER A CA 1
ATOM 685 C C . SER A 1 93 ? -7.660 -12.666 5.600 1.00 93.81 93 SER A C 1
ATOM 687 O O . SER A 1 93 ? -8.642 -13.221 5.097 1.00 93.81 93 SER A O 1
ATOM 689 N N . ARG A 1 94 ? -6.628 -12.204 4.899 1.00 90.69 94 ARG A N 1
ATOM 690 C CA . ARG A 1 94 ? -6.536 -12.277 3.442 1.00 90.69 94 ARG A CA 1
ATOM 691 C C . ARG A 1 94 ? -5.184 -12.820 3.002 1.00 90.69 94 ARG A C 1
ATOM 693 O O . ARG A 1 94 ? -4.201 -12.720 3.731 1.00 90.69 94 ARG A O 1
ATOM 700 N N . ASN A 1 95 ? -5.183 -13.456 1.839 1.00 93.38 95 ASN A N 1
ATOM 701 C CA . ASN A 1 95 ? -3.981 -13.925 1.180 1.00 93.38 95 ASN A CA 1
ATOM 702 C C . ASN A 1 95 ? -4.215 -13.899 -0.328 1.00 93.38 95 ASN A C 1
ATOM 704 O O . ASN A 1 95 ? -4.956 -14.757 -0.822 1.00 93.38 95 ASN A O 1
ATOM 708 N N . ASP A 1 96 ? -3.587 -12.970 -1.038 1.00 87.25 96 ASP A N 1
ATOM 709 C CA . ASP A 1 96 ? -3.766 -12.807 -2.476 1.00 87.25 96 ASP A CA 1
ATOM 710 C C . ASP A 1 96 ? -2.445 -12.882 -3.260 1.00 87.25 96 ASP A C 1
ATOM 712 O O . ASP A 1 96 ? -1.413 -12.354 -2.868 1.00 87.25 96 ASP A O 1
ATOM 716 N N . ASP A 1 97 ? -2.494 -13.549 -4.412 1.00 90.50 97 ASP A N 1
ATOM 717 C CA . ASP A 1 97 ? -1.383 -13.672 -5.371 1.00 90.50 97 ASP A CA 1
ATOM 718 C C . ASP A 1 97 ? -1.954 -13.503 -6.788 1.00 90.50 97 ASP A C 1
ATOM 720 O O . ASP A 1 97 ? -2.232 -14.479 -7.501 1.00 90.50 97 ASP A O 1
ATOM 724 N N . PRO A 1 98 ? -2.313 -12.268 -7.182 1.00 84.38 98 PRO A N 1
ATOM 725 C CA . PRO A 1 98 ? -2.789 -12.025 -8.526 1.00 84.38 98 PRO A CA 1
ATOM 726 C C . PRO A 1 98 ? -1.632 -11.874 -9.517 1.00 84.38 98 PRO A C 1
ATOM 728 O O . PRO A 1 98 ? -0.643 -11.181 -9.280 1.00 84.38 98 PRO A O 1
ATOM 731 N N . SER A 1 99 ? -1.830 -12.423 -10.715 1.00 80.06 99 SER A N 1
ATOM 732 C CA . SER A 1 99 ? -0.929 -12.229 -11.850 1.00 80.06 99 SER A CA 1
ATOM 733 C C . SER A 1 99 ? -1.550 -11.325 -12.916 1.00 80.06 99 SER A C 1
ATOM 735 O O . SER A 1 99 ? -2.596 -11.662 -13.477 1.00 80.06 99 SER A O 1
ATOM 737 N N . GLY A 1 100 ? -0.881 -10.227 -13.271 1.00 70.75 100 GLY A N 1
ATOM 738 C CA . GLY A 1 100 ? -1.269 -9.346 -14.375 1.00 70.75 100 GLY A CA 1
ATOM 739 C C . GLY A 1 100 ? -1.741 -7.964 -13.923 1.00 70.75 100 GLY A C 1
ATOM 740 O O . GLY A 1 100 ? -1.142 -7.353 -13.046 1.00 70.75 100 GLY A O 1
ATOM 741 N N . MET A 1 101 ? -2.760 -7.420 -14.593 1.00 68.56 101 MET A N 1
ATOM 742 C CA . MET A 1 101 ? -3.409 -6.176 -14.167 1.00 68.56 101 MET A CA 1
ATOM 743 C C . MET A 1 10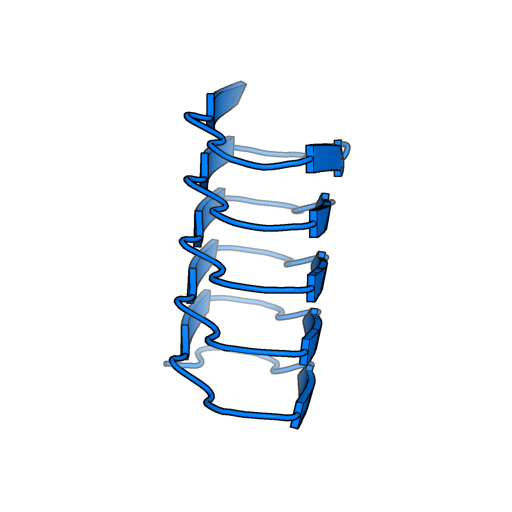1 ? -4.581 -6.528 -13.255 1.00 68.56 101 MET A C 1
ATOM 745 O O . MET A 1 101 ? -5.549 -7.125 -13.728 1.00 68.56 101 MET A O 1
ATOM 749 N N . SER A 1 102 ? -4.486 -6.136 -11.990 1.00 66.88 102 SER A N 1
ATOM 750 C CA . SER A 1 102 ? -5.538 -6.292 -10.984 1.00 66.88 102 SER A CA 1
ATOM 751 C C . SER A 1 102 ? -5.875 -4.925 -10.397 1.00 66.88 102 SER A C 1
ATOM 753 O O . SER A 1 102 ? -4.993 -4.095 -10.185 1.00 66.88 102 SER A O 1
ATOM 755 N N . SER A 1 103 ? -7.160 -4.653 -10.205 1.00 59.19 103 SER A N 1
ATOM 756 C CA . SER A 1 103 ? -7.681 -3.370 -9.723 1.00 59.19 103 SER A CA 1
ATOM 757 C C . SER A 1 103 ? -8.948 -3.577 -8.927 1.00 59.19 103 SER A C 1
ATOM 759 O O . SER A 1 103 ? -9.738 -4.432 -9.400 1.00 59.19 103 SER A O 1
#

Foldseek 3Di:
DEAEAEQECEAEDEAEDECEYEYEYEYEPYYEYYYEHEQEYEYEYEYEAEHEYEYEYEYYAEYEYEYEAEAEYEYEYEYEHEYYYDYHYYHYYYYYYYYYHYD

Sequence (103 aa):
MSSRNDDPNGMSSRNGDPNGMSSWNDDPSGMSSWNDDPSGMSCRNDDPSGMSSWNDDPSGMSSWNDDPNGMSSWNDDPSGMSSWNDDPSGMSSRNDDPSGMSS

pLDDT: mean 90.72, std 5.82, range [59.19, 96.12]

Radius of gyration: 12.56 Å; chains: 1; bounding box: 29×23×33 Å

Secondary structure (DSSP, 8-state):
-EEEEE--SSEEEEE---SSEEEEEE--SSEEEEEE--EEEEEEEE--EEEEEEEE--EEEEEEEE--EEEEEEEE--EEEEE--B--EEEEEEEE--EEEE-

Organism: NCBI:txid333673